Protein AF-A0A433GUZ0-F1 (afdb_monomer_lite)

Radius of gyration: 13.72 Å; chains: 1; bounding box: 26×39×37 Å

Structure (mmCIF, N/CA/C/O backbone):
data_AF-A0A433GUZ0-F1
#
_entry.id   AF-A0A433GUZ0-F1
#
loop_
_atom_site.group_PDB
_atom_site.id
_atom_site.type_symbol
_atom_site.label_atom_id
_atom_site.label_alt_id
_atom_site.label_comp_id
_atom_site.label_asym_id
_atom_site.label_entity_id
_atom_site.label_seq_id
_atom_site.pdbx_PDB_ins_code
_atom_site.Cartn_x
_atom_site.Cartn_y
_atom_site.Cartn_z
_atom_site.occupancy
_atom_site.B_iso_or_equiv
_atom_site.auth_seq_id
_atom_site.auth_comp_id
_atom_site.auth_asym_id
_atom_site.auth_atom_id
_atom_site.pdbx_PDB_model_num
ATOM 1 N N . MET A 1 1 ? -14.068 0.319 14.354 1.00 50.75 1 MET A N 1
ATOM 2 C CA . MET A 1 1 ? -13.061 1.385 14.185 1.00 50.75 1 MET A CA 1
ATOM 3 C C . MET A 1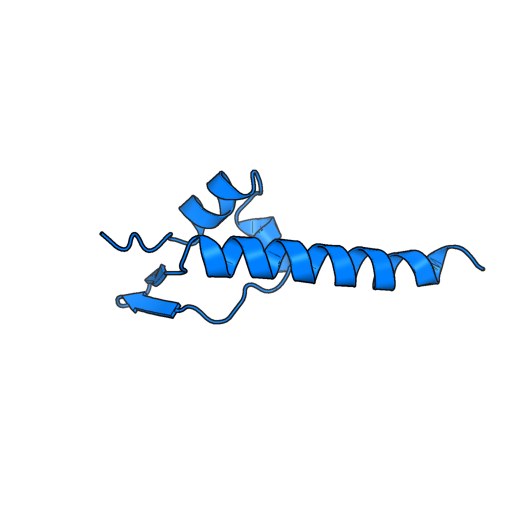 1 ? -12.243 1.013 12.972 1.00 50.75 1 MET A C 1
ATOM 5 O O . MET A 1 1 ? -11.553 0.004 13.023 1.00 50.75 1 MET A O 1
ATOM 9 N N . GLU A 1 2 ? -12.404 1.739 11.872 1.00 59.84 2 GLU A N 1
ATOM 10 C CA . GLU A 1 2 ? -11.601 1.507 10.673 1.00 59.84 2 GLU A CA 1
ATOM 11 C C . GLU A 1 2 ? -10.200 2.072 10.903 1.00 59.84 2 GLU A C 1
ATOM 13 O O . GLU A 1 2 ? -10.050 3.253 11.216 1.00 59.84 2 GLU A O 1
ATOM 18 N N . GLN A 1 3 ? -9.186 1.211 10.829 1.00 75.12 3 GLN A N 1
ATOM 19 C CA . GLN A 1 3 ? -7.791 1.619 10.938 1.00 75.12 3 GLN A CA 1
ATOM 20 C C . GLN A 1 3 ? -7.177 1.631 9.544 1.00 75.12 3 GLN A C 1
ATOM 22 O O . GLN A 1 3 ? -7.102 0.601 8.877 1.00 75.12 3 GLN A O 1
ATOM 27 N N . TYR A 1 4 ? -6.747 2.814 9.120 1.00 83.81 4 TYR A N 1
ATOM 28 C CA . TYR A 1 4 ? -5.994 2.992 7.891 1.00 83.81 4 TYR A CA 1
ATOM 29 C C . TYR A 1 4 ? -4.521 2.724 8.173 1.00 83.81 4 TYR A C 1
ATOM 31 O O . TYR A 1 4 ? -3.925 3.310 9.078 1.00 83.81 4 TYR A O 1
ATOM 39 N N . LEU A 1 5 ? -3.932 1.842 7.381 1.00 84.50 5 LEU A N 1
ATOM 40 C CA . LEU A 1 5 ? -2.527 1.495 7.456 1.00 84.50 5 LEU A CA 1
ATOM 41 C C . LEU A 1 5 ? -1.726 2.461 6.594 1.00 84.50 5 LEU A C 1
ATOM 43 O O . LEU A 1 5 ? -2.013 2.665 5.413 1.00 84.50 5 LEU A O 1
ATOM 47 N N . SER A 1 6 ? -0.679 3.033 7.181 1.00 87.44 6 SER A N 1
ATOM 48 C CA . SER A 1 6 ? 0.333 3.752 6.413 1.00 87.44 6 SER A CA 1
ATOM 49 C C . SER A 1 6 ? 1.148 2.766 5.577 1.00 87.44 6 SER A C 1
ATOM 51 O O . SER A 1 6 ? 1.183 1.569 5.861 1.00 87.44 6 SER A O 1
ATOM 53 N N . VAL A 1 7 ? 1.931 3.270 4.620 1.00 85.81 7 VAL A N 1
ATOM 54 C CA . VAL A 1 7 ? 2.837 2.435 3.804 1.00 85.81 7 VAL A CA 1
ATOM 55 C C . VAL A 1 7 ? 3.750 1.537 4.654 1.00 85.81 7 VAL A C 1
ATOM 57 O O . VAL A 1 7 ? 4.074 0.416 4.277 1.00 85.81 7 VAL A O 1
ATOM 60 N N . ARG A 1 8 ? 4.165 2.034 5.827 1.00 88.94 8 ARG A N 1
ATOM 61 C CA . ARG A 1 8 ? 4.998 1.307 6.791 1.00 88.94 8 ARG A CA 1
ATOM 62 C C . ARG A 1 8 ? 4.241 0.184 7.490 1.00 88.94 8 ARG A C 1
ATOM 64 O O . ARG A 1 8 ? 4.822 -0.878 7.694 1.00 88.94 8 ARG A O 1
ATOM 71 N N . ASP A 1 9 ? 2.989 0.418 7.860 1.00 89.06 9 ASP A N 1
ATOM 72 C CA . ASP A 1 9 ? 2.166 -0.590 8.525 1.00 89.06 9 ASP A CA 1
ATOM 73 C C . ASP A 1 9 ? 1.728 -1.664 7.535 1.00 89.06 9 ASP A C 1
ATOM 75 O O . ASP A 1 9 ? 1.848 -2.842 7.846 1.00 89.06 9 ASP A O 1
ATOM 79 N N . ALA A 1 10 ? 1.375 -1.280 6.304 1.00 87.88 10 ALA A N 1
ATOM 80 C CA . ALA A 1 10 ? 1.153 -2.217 5.204 1.00 87.88 10 ALA A CA 1
ATOM 81 C C . ALA A 1 10 ? 2.387 -3.109 4.959 1.00 87.88 10 ALA A C 1
ATOM 83 O O . ALA A 1 10 ? 2.264 -4.323 4.809 1.00 87.88 10 ALA A O 1
ATOM 84 N N . ALA A 1 11 ? 3.593 -2.528 4.987 1.00 88.75 11 ALA A N 1
ATOM 85 C CA . ALA A 1 11 ? 4.845 -3.277 4.856 1.00 88.75 11 ALA A CA 1
ATOM 86 C C . ALA A 1 11 ? 5.035 -4.284 5.997 1.00 88.75 11 ALA A C 1
ATOM 88 O O . ALA A 1 11 ? 5.329 -5.452 5.751 1.00 88.75 11 ALA A O 1
ATOM 89 N N . ARG A 1 12 ? 4.826 -3.847 7.246 1.00 89.50 12 ARG A N 1
ATOM 90 C CA . ARG A 1 12 ? 4.917 -4.714 8.429 1.00 89.50 12 ARG A CA 1
ATOM 91 C C . ARG A 1 12 ? 3.886 -5.835 8.402 1.00 89.50 12 ARG A C 1
ATOM 93 O O . ARG A 1 12 ? 4.241 -6.960 8.729 1.00 89.50 12 ARG A O 1
ATOM 100 N N . LEU A 1 13 ? 2.661 -5.534 7.982 1.00 88.25 13 LEU A N 1
ATOM 101 C CA . LEU A 1 13 ? 1.569 -6.495 7.881 1.00 88.25 13 LEU A CA 1
ATOM 102 C C . LEU A 1 13 ? 1.887 -7.613 6.883 1.00 88.25 13 LEU A C 1
ATOM 104 O O . LEU A 1 13 ? 1.668 -8.783 7.174 1.00 88.25 13 LEU A O 1
ATOM 108 N N . LEU A 1 14 ? 2.476 -7.260 5.739 1.00 85.19 14 LEU A N 1
ATOM 109 C CA . LEU A 1 14 ? 2.896 -8.227 4.722 1.00 85.19 14 LEU A CA 1
ATOM 110 C C . LEU A 1 14 ? 4.254 -8.888 5.018 1.00 85.19 14 LEU A C 1
ATOM 112 O O . LEU A 1 14 ? 4.672 -9.783 4.285 1.00 85.19 14 LEU A O 1
ATOM 116 N N . GLY A 1 15 ? 4.977 -8.439 6.047 1.00 89.44 15 GLY A N 1
ATOM 117 C CA . GLY A 1 15 ? 6.351 -8.877 6.310 1.00 89.44 15 GLY A CA 1
ATOM 118 C C . GLY A 1 15 ? 7.345 -8.447 5.222 1.00 89.44 15 GLY A C 1
ATOM 119 O O . GLY A 1 15 ? 8.365 -9.102 5.012 1.00 89.44 15 GLY A O 1
ATOM 120 N N . LEU A 1 16 ? 7.051 -7.360 4.506 1.00 87.38 16 LEU A N 1
ATOM 121 C CA . LEU A 1 16 ? 7.860 -6.836 3.408 1.00 87.38 16 LEU A CA 1
ATOM 122 C C . LEU A 1 16 ? 8.556 -5.532 3.799 1.00 87.38 16 LEU A C 1
ATOM 124 O O . LEU A 1 16 ? 8.161 -4.816 4.716 1.00 87.38 16 LEU A O 1
ATOM 128 N N . SER A 1 17 ? 9.599 -5.180 3.052 1.00 88.44 17 SER A N 1
ATOM 129 C CA . SER A 1 17 ? 10.189 -3.844 3.127 1.00 88.44 17 SER A CA 1
ATOM 130 C C . SER A 1 17 ? 9.347 -2.837 2.343 1.00 88.44 17 SER A C 1
ATOM 132 O O . SER A 1 17 ? 8.794 -3.160 1.290 1.00 88.44 17 SER A O 1
ATOM 134 N N . THR A 1 18 ? 9.320 -1.582 2.794 1.00 87.00 18 THR A N 1
ATOM 135 C CA . THR A 1 18 ? 8.651 -0.482 2.076 1.00 87.00 18 THR A CA 1
ATOM 136 C C . THR A 1 18 ? 9.160 -0.346 0.641 1.00 87.00 18 THR A C 1
ATOM 138 O O . THR A 1 18 ? 8.368 -0.168 -0.277 1.00 87.00 18 THR A O 1
ATOM 141 N N . SER A 1 19 ? 10.465 -0.514 0.414 1.00 86.81 19 SER A N 1
ATOM 142 C CA . SER A 1 19 ? 11.066 -0.502 -0.927 1.00 86.81 19 SER A CA 1
ATOM 143 C C . SER A 1 19 ? 10.498 -1.590 -1.843 1.00 86.81 19 SER A C 1
ATOM 145 O O . SER A 1 19 ? 10.297 -1.349 -3.031 1.00 86.81 19 SER A O 1
ATOM 147 N N . SER A 1 20 ? 10.201 -2.775 -1.299 1.00 85.38 20 SER A N 1
ATOM 148 C CA . SER A 1 20 ? 9.583 -3.868 -2.055 1.00 85.38 20 SER A CA 1
ATOM 149 C C . SER A 1 20 ? 8.159 -3.510 -2.465 1.00 85.38 20 SER A C 1
ATOM 151 O O . SER A 1 20 ? 7.791 -3.759 -3.606 1.00 85.38 20 SER A O 1
ATOM 153 N N . LEU A 1 21 ? 7.388 -2.864 -1.586 1.00 85.19 21 LEU A N 1
ATOM 154 C CA . LEU A 1 21 ? 6.056 -2.362 -1.931 1.00 85.19 21 LEU A CA 1
ATOM 155 C C . LEU A 1 21 ? 6.106 -1.325 -3.056 1.00 85.19 21 LEU A C 1
ATOM 157 O O . LEU A 1 21 ? 5.383 -1.459 -4.041 1.00 85.19 21 LEU A O 1
ATOM 161 N N . TYR A 1 22 ? 7.009 -0.345 -2.961 1.00 83.62 22 TYR A N 1
ATOM 162 C CA . TYR A 1 22 ? 7.198 0.643 -4.026 1.00 83.62 22 TYR A CA 1
ATOM 163 C C . TYR A 1 22 ? 7.594 -0.008 -5.354 1.00 83.62 22 TYR A C 1
ATOM 165 O O . TYR A 1 22 ? 7.074 0.372 -6.399 1.00 83.62 22 TYR A O 1
ATOM 173 N N . ARG A 1 23 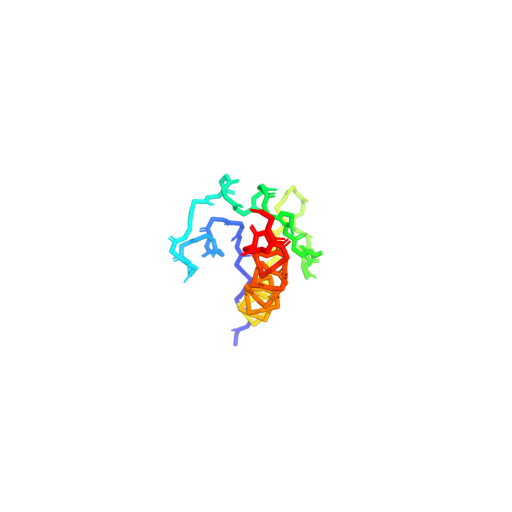? 8.468 -1.024 -5.323 1.00 85.31 23 ARG A N 1
ATOM 174 C CA . ARG A 1 23 ? 8.889 -1.757 -6.526 1.00 85.31 23 ARG A CA 1
ATOM 175 C C . ARG A 1 23 ? 7.753 -2.567 -7.154 1.00 85.31 23 ARG A C 1
ATOM 177 O O . ARG A 1 23 ? 7.717 -2.709 -8.371 1.00 85.31 23 ARG A O 1
ATOM 184 N N . ARG A 1 24 ? 6.853 -3.115 -6.335 1.00 82.62 24 ARG A N 1
ATOM 185 C CA . ARG A 1 24 ? 5.696 -3.898 -6.794 1.00 82.62 24 ARG A CA 1
ATOM 186 C C . ARG A 1 24 ? 4.596 -3.037 -7.419 1.00 82.62 24 ARG A C 1
ATOM 188 O O . ARG A 1 24 ? 3.797 -3.582 -8.169 1.00 82.62 24 ARG A O 1
ATOM 195 N N . GLY A 1 25 ? 4.585 -1.729 -7.152 1.00 79.75 25 GLY A N 1
ATOM 196 C CA . GLY A 1 25 ? 3.531 -0.819 -7.598 1.00 79.75 25 GLY A CA 1
ATOM 197 C C . GLY A 1 25 ? 2.286 -0.982 -6.731 1.00 79.75 25 GLY A C 1
ATOM 198 O O . GLY A 1 25 ? 1.407 -1.783 -7.035 1.00 79.75 25 GLY A O 1
ATOM 199 N N . MET A 1 26 ? 2.248 -0.252 -5.613 1.00 81.56 26 MET A N 1
ATOM 200 C CA . MET A 1 26 ? 1.146 -0.301 -4.648 1.00 81.56 26 MET A CA 1
ATOM 201 C C . MET A 1 26 ? -0.207 0.080 -5.266 1.00 81.56 26 MET A C 1
ATOM 203 O O . MET A 1 26 ? -0.244 0.861 -6.222 1.00 81.56 26 MET A O 1
ATOM 207 N N . PRO A 1 27 ? -1.317 -0.415 -4.691 1.00 85.38 27 PRO A N 1
ATOM 208 C CA . PRO A 1 27 ? -2.650 -0.059 -5.149 1.00 85.38 27 PRO A CA 1
ATOM 209 C C . PRO A 1 27 ? -2.958 1.412 -4.844 1.00 85.38 27 PRO A C 1
ATOM 211 O O . PRO A 1 27 ? -2.291 2.061 -4.029 1.00 85.38 27 PRO A O 1
ATOM 214 N N . VAL A 1 28 ? -4.000 1.940 -5.491 1.00 84.44 28 VAL A N 1
ATOM 215 C CA . VAL A 1 28 ? -4.511 3.290 -5.219 1.00 84.44 28 VAL A CA 1
ATOM 216 C C . VAL A 1 28 ? -4.853 3.406 -3.727 1.00 84.44 28 VAL A C 1
ATOM 218 O O . VAL A 1 28 ? -5.479 2.497 -3.186 1.00 84.44 28 VAL A O 1
ATOM 221 N N . PRO A 1 29 ? -4.423 4.476 -3.038 1.00 87.19 29 PRO A N 1
ATOM 222 C CA . PRO A 1 29 ? -4.734 4.647 -1.627 1.00 87.19 29 PRO A CA 1
ATOM 223 C C . PRO A 1 29 ? -6.210 4.950 -1.397 1.00 87.19 29 PRO A C 1
ATOM 225 O O . PRO A 1 29 ? -6.767 5.826 -2.060 1.00 87.19 29 PRO A O 1
ATOM 228 N N . ASP A 1 30 ? -6.801 4.257 -0.422 1.00 86.38 30 ASP A N 1
ATOM 229 C CA . ASP A 1 30 ? -8.192 4.442 0.006 1.00 86.38 30 ASP A CA 1
ATOM 230 C C . ASP A 1 30 ? -8.405 5.825 0.632 1.00 86.38 30 ASP A C 1
ATOM 232 O O . ASP A 1 30 ? -9.433 6.469 0.430 1.00 86.38 30 ASP A O 1
ATOM 236 N N . VAL A 1 31 ? -7.400 6.317 1.362 1.00 86.56 31 VAL A N 1
ATOM 237 C CA . VAL A 1 31 ? -7.416 7.651 1.958 1.00 86.56 31 VAL A CA 1
ATOM 238 C C . VAL A 1 31 ? -6.099 8.375 1.705 1.00 86.56 31 VAL A C 1
ATOM 240 O O . VAL A 1 31 ? -5.012 7.800 1.762 1.00 86.56 31 VAL A O 1
ATOM 243 N N . LYS A 1 32 ? -6.178 9.683 1.461 1.00 86.19 32 LYS A N 1
ATOM 244 C CA . LYS A 1 32 ? -5.019 10.578 1.498 1.00 86.19 32 LYS A CA 1
ATOM 245 C C . LYS A 1 32 ? -5.202 11.593 2.609 1.00 86.19 32 LYS A C 1
ATOM 247 O O . LYS A 1 32 ? -6.111 12.415 2.562 1.00 86.19 32 LYS A O 1
ATOM 252 N N . ILE A 1 33 ? -4.305 11.553 3.586 1.00 78.81 33 ILE A N 1
ATOM 253 C CA . ILE A 1 33 ? -4.237 12.517 4.681 1.00 78.81 33 ILE A CA 1
ATOM 254 C C . ILE A 1 33 ? -2.985 13.366 4.444 1.00 78.81 33 ILE A C 1
ATOM 256 O O . ILE A 1 33 ? -1.880 13.039 4.881 1.00 78.81 33 ILE A O 1
ATOM 260 N N . GLY A 1 34 ? -3.148 14.441 3.668 1.00 82.12 34 GLY A N 1
ATOM 261 C CA . GLY A 1 34 ? -2.045 15.312 3.253 1.00 82.12 34 GLY A CA 1
ATOM 262 C C . GLY A 1 34 ? -0.994 14.556 2.418 1.00 82.12 34 GLY A C 1
ATOM 263 O O . GLY A 1 34 ? -1.343 14.031 1.360 1.00 82.12 34 GLY A O 1
ATOM 264 N N . PRO A 1 35 ? 0.282 14.486 2.852 1.00 79.06 35 PRO A N 1
ATOM 265 C CA . PRO A 1 35 ? 1.325 13.731 2.151 1.00 79.06 35 PRO A CA 1
ATOM 266 C C . PRO A 1 35 ? 1.262 12.218 2.415 1.00 79.06 35 PRO A C 1
ATOM 268 O O . PRO A 1 35 ? 1.945 11.451 1.736 1.00 79.06 35 PRO A O 1
ATOM 271 N N . VAL A 1 36 ? 0.479 11.773 3.404 1.00 80.44 36 VAL A N 1
ATOM 272 C CA . VAL A 1 36 ? 0.410 10.363 3.794 1.00 80.44 36 VAL A CA 1
ATOM 273 C C . VAL A 1 36 ? -0.741 9.687 3.062 1.00 80.44 36 VAL A C 1
ATOM 275 O O . VAL A 1 36 ? -1.893 10.107 3.136 1.00 80.44 36 VAL A O 1
ATOM 278 N N . SER A 1 37 ? -0.405 8.619 2.349 1.00 87.06 37 SER A N 1
ATOM 279 C CA . SER A 1 37 ? -1.371 7.702 1.751 1.00 87.06 37 SER A CA 1
ATOM 280 C C . SER A 1 37 ? -1.680 6.585 2.748 1.00 87.06 37 SER A C 1
ATOM 282 O O . SER A 1 37 ? -0.757 6.036 3.357 1.00 87.06 37 SER A O 1
ATOM 284 N N . GLY A 1 38 ? -2.964 6.299 2.938 1.00 89.31 38 GLY A N 1
ATOM 285 C CA . GLY A 1 38 ? -3.471 5.260 3.821 1.00 89.31 38 GLY A CA 1
ATOM 286 C C . GLY A 1 38 ? -4.286 4.236 3.041 1.00 89.31 38 GLY A C 1
ATOM 287 O O . GLY A 1 38 ? -5.026 4.588 2.121 1.00 89.31 38 GLY A O 1
ATOM 288 N N . TRP A 1 39 ? -4.139 2.976 3.425 1.00 90.31 39 TRP A N 1
ATOM 289 C CA . TRP A 1 39 ? -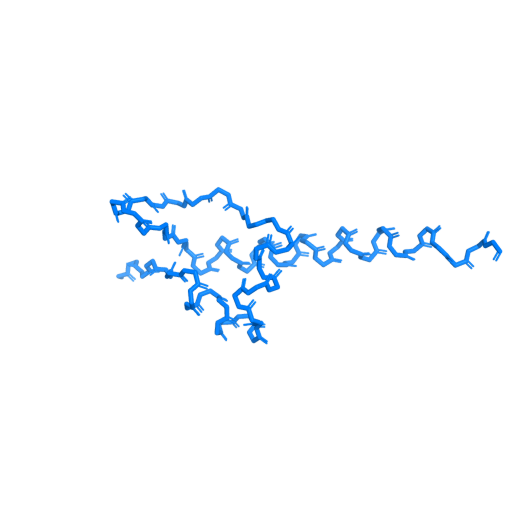4.848 1.848 2.831 1.00 90.31 39 TRP A CA 1
ATOM 290 C C . TRP A 1 39 ? -5.586 1.065 3.903 1.00 90.31 39 TRP A C 1
ATOM 292 O O . TRP A 1 39 ? -5.121 0.973 5.040 1.00 90.31 39 TRP A O 1
ATOM 302 N N . HIS A 1 40 ? -6.704 0.452 3.541 1.00 90.62 40 HIS A N 1
ATOM 303 C CA . HIS A 1 40 ? -7.308 -0.553 4.402 1.00 90.62 40 HIS A CA 1
ATOM 304 C C . HIS A 1 40 ? -6.458 -1.823 4.440 1.00 90.62 40 HIS A C 1
ATOM 306 O O . HIS A 1 40 ? -5.837 -2.217 3.452 1.00 90.62 40 HIS A O 1
ATOM 312 N N . GLU A 1 41 ? -6.490 -2.512 5.582 1.00 89.31 41 GLU A N 1
ATOM 313 C CA . GLU A 1 41 ? -5.882 -3.836 5.729 1.00 89.31 41 GLU A CA 1
ATOM 314 C C . GLU A 1 41 ? -6.377 -4.809 4.650 1.00 89.31 41 GLU A C 1
ATOM 316 O O . GLU A 1 41 ? -5.573 -5.474 4.001 1.00 89.31 41 GLU A O 1
ATOM 321 N N . GLN A 1 42 ? -7.689 -4.824 4.393 1.00 88.50 42 GLN A N 1
ATOM 322 C CA . GLN A 1 42 ? -8.288 -5.660 3.351 1.00 88.50 42 GLN A CA 1
ATOM 323 C C . GLN A 1 42 ? -7.789 -5.297 1.949 1.00 88.50 42 GLN A C 1
ATOM 325 O O . GLN A 1 42 ? -7.464 -6.205 1.192 1.00 88.50 42 GLN A O 1
ATOM 330 N N . THR A 1 43 ? -7.652 -4.008 1.622 1.00 89.38 43 THR A N 1
ATOM 331 C CA . THR A 1 43 ? -7.116 -3.559 0.325 1.00 89.38 43 THR A CA 1
ATOM 332 C C . THR A 1 43 ? -5.689 -4.061 0.111 1.00 89.38 43 THR A C 1
ATOM 334 O O . THR A 1 43 ? -5.356 -4.547 -0.966 1.00 89.38 43 THR A O 1
ATOM 337 N N . ILE A 1 44 ? -4.841 -3.989 1.143 1.00 89.38 44 ILE A N 1
ATOM 338 C CA . ILE A 1 44 ? -3.454 -4.471 1.072 1.00 89.38 44 ILE A CA 1
ATOM 339 C C . ILE A 1 44 ? -3.392 -5.997 0.939 1.00 89.38 44 ILE A C 1
ATOM 341 O O . ILE A 1 44 ? -2.590 -6.504 0.154 1.00 89.38 44 ILE A O 1
ATOM 345 N N . LEU A 1 45 ? -4.225 -6.728 1.684 1.00 89.06 45 LEU A N 1
ATOM 346 C CA . LEU A 1 45 ? -4.281 -8.190 1.626 1.00 89.06 45 LEU A CA 1
ATOM 347 C C . LEU A 1 45 ? -4.802 -8.699 0.279 1.00 89.06 45 LEU A C 1
ATOM 349 O O . LEU A 1 45 ? -4.232 -9.636 -0.281 1.00 89.06 45 LEU A O 1
ATOM 353 N N . ASP A 1 46 ? -5.862 -8.085 -0.247 1.00 90.56 46 ASP A N 1
ATOM 354 C CA . ASP A 1 46 ? -6.416 -8.451 -1.550 1.00 90.56 46 ASP A CA 1
ATOM 355 C C . ASP A 1 46 ? -5.426 -8.122 -2.673 1.00 90.56 46 ASP A C 1
ATOM 357 O O . ASP A 1 46 ? -5.160 -8.964 -3.531 1.00 90.56 46 ASP A O 1
ATOM 361 N N . TRP A 1 47 ? -4.763 -6.964 -2.589 1.00 89.75 47 TRP A N 1
ATOM 362 C CA . TRP A 1 47 ? -3.694 -6.603 -3.515 1.00 89.75 47 TR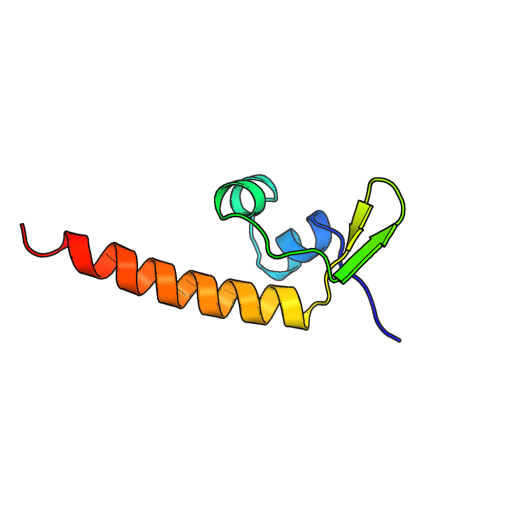P A CA 1
ATOM 363 C C . TRP A 1 47 ? -2.497 -7.561 -3.456 1.00 89.75 47 TRP A C 1
ATOM 365 O O . TRP A 1 47 ? -2.026 -7.961 -4.514 1.00 89.75 47 TRP A O 1
ATOM 375 N N . ASP A 1 48 ? -1.991 -7.970 -2.280 1.00 89.31 48 ASP A N 1
ATOM 376 C CA . ASP A 1 48 ? -0.869 -8.934 -2.215 1.00 89.31 48 ASP A CA 1
ATOM 377 C C . ASP A 1 48 ? -1.274 -10.293 -2.795 1.00 89.31 48 ASP A C 1
ATOM 379 O O . AS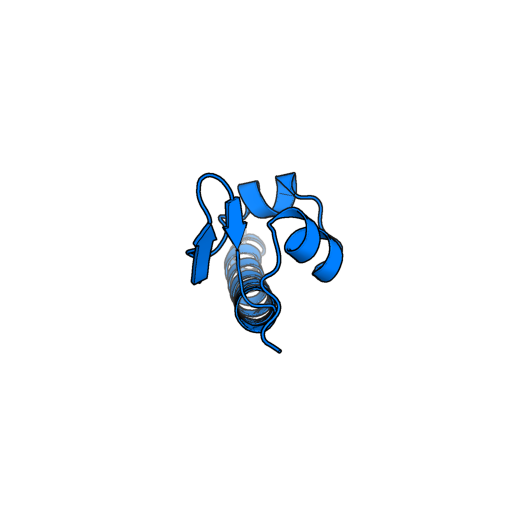P A 1 48 ? -0.485 -10.932 -3.494 1.00 89.31 48 ASP A O 1
ATOM 383 N N . ARG A 1 49 ? -2.520 -10.718 -2.558 1.00 90.00 49 ARG A N 1
ATOM 384 C CA . ARG A 1 49 ? -3.072 -11.951 -3.121 1.00 90.00 49 ARG A CA 1
ATOM 385 C C . ARG A 1 49 ? -3.153 -11.889 -4.644 1.00 90.00 49 ARG A C 1
ATOM 387 O O . ARG A 1 49 ? -2.764 -12.854 -5.302 1.00 90.00 49 ARG A O 1
ATOM 394 N N . ASP A 1 50 ? -3.647 -10.788 -5.199 1.00 89.25 50 ASP A N 1
ATOM 395 C CA . ASP A 1 50 ? -3.724 -10.596 -6.646 1.00 89.25 50 ASP A CA 1
ATOM 396 C C . ASP A 1 50 ? -2.327 -10.445 -7.266 1.00 89.25 50 ASP A C 1
ATOM 398 O O . ASP A 1 50 ? -2.003 -11.102 -8.255 1.00 89.25 50 ASP A O 1
ATOM 402 N N . TRP A 1 51 ? -1.442 -9.689 -6.610 1.00 87.38 51 TRP A N 1
ATOM 403 C CA . TRP A 1 51 ? -0.049 -9.526 -7.016 1.0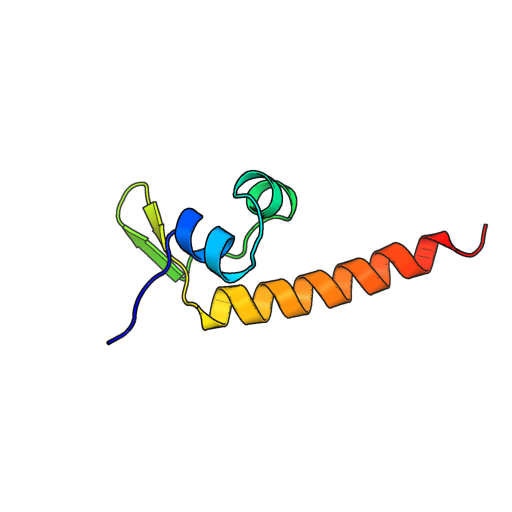0 87.38 51 TRP A CA 1
ATOM 404 C C . TRP A 1 51 ? 0.687 -10.865 -7.064 1.00 87.38 51 TRP A C 1
ATOM 406 O O . TRP A 1 51 ? 1.402 -11.130 -8.026 1.00 87.38 51 TRP A O 1
ATOM 416 N N . ARG A 1 52 ? 0.495 -11.738 -6.066 1.00 84.25 52 ARG A N 1
ATOM 417 C CA . ARG A 1 52 ? 1.080 -13.087 -6.057 1.00 84.25 52 ARG A CA 1
ATOM 418 C C . ARG A 1 52 ? 0.569 -13.947 -7.202 1.00 84.25 52 ARG A C 1
ATOM 420 O O . ARG A 1 52 ? 1.380 -14.602 -7.843 1.00 84.25 52 ARG A O 1
ATOM 427 N N . LYS A 1 53 ? -0.732 -13.903 -7.501 1.00 85.81 53 LYS A N 1
ATOM 428 C CA . LYS A 1 53 ? -1.284 -14.611 -8.666 1.00 85.81 53 LYS A CA 1
ATOM 429 C C . LYS A 1 53 ? -0.665 -14.116 -9.971 1.00 85.81 53 LYS A C 1
ATOM 431 O O . LYS A 1 53 ? -0.309 -14.924 -10.820 1.00 85.81 53 LYS A O 1
ATOM 436 N N . GLN A 1 54 ? -0.521 -12.800 -10.124 1.00 82.44 54 GLN A N 1
ATOM 437 C CA . GLN A 1 54 ? 0.113 -12.211 -11.303 1.00 82.44 54 GLN A CA 1
ATOM 438 C C . GLN A 1 54 ? 1.610 -12.536 -11.391 1.00 82.44 54 GLN A C 1
ATOM 440 O O . GLN A 1 54 ? 2.126 -12.723 -12.490 1.00 82.44 54 GLN A O 1
ATOM 445 N N . ASP A 1 55 ? 2.322 -12.583 -10.262 1.00 82.06 55 ASP A N 1
ATOM 446 C CA . ASP A 1 55 ? 3.734 -12.974 -10.204 1.00 82.06 55 ASP A CA 1
ATOM 447 C C . ASP A 1 55 ? 3.911 -14.447 -10.585 1.00 82.06 55 ASP A C 1
ATOM 449 O O . ASP A 1 55 ? 4.775 -14.758 -11.400 1.00 82.06 55 ASP A O 1
ATOM 453 N N . GLU A 1 56 ? 3.051 -15.338 -10.084 1.00 75.75 56 GLU A N 1
ATOM 454 C CA . GLU A 1 56 ? 3.025 -16.747 -10.482 1.00 75.75 56 GLU A CA 1
ATOM 455 C C . GLU A 1 56 ? 2.758 -16.908 -11.983 1.00 75.75 56 GLU A C 1
ATOM 457 O O . GLU A 1 56 ? 3.508 -17.621 -12.649 1.00 75.75 56 GLU A O 1
ATOM 462 N N . ASP A 1 57 ? 1.770 -16.199 -12.536 1.00 75.50 57 ASP A N 1
ATOM 463 C CA . ASP A 1 57 ? 1.455 -16.214 -13.971 1.00 75.50 57 ASP A CA 1
ATOM 464 C C . ASP A 1 57 ? 2.624 -15.677 -14.822 1.00 75.50 57 ASP A C 1
ATOM 466 O O . ASP A 1 57 ? 3.088 -16.328 -15.762 1.00 75.50 57 ASP A O 1
ATOM 470 N N . ARG A 1 58 ? 3.216 -14.544 -14.416 1.00 69.81 58 ARG A N 1
ATOM 471 C CA . ARG A 1 58 ? 4.408 -13.973 -15.068 1.00 69.81 58 ARG A CA 1
ATOM 472 C C . ARG A 1 58 ? 5.628 -14.879 -14.987 1.00 69.81 58 ARG A C 1
ATOM 474 O O . ARG A 1 58 ? 6.445 -14.877 -15.909 1.00 69.81 58 ARG A O 1
ATOM 481 N N . ASN A 1 59 ? 5.807 -15.594 -13.882 1.00 63.75 59 ASN A N 1
ATOM 482 C CA . ASN A 1 59 ? 6.979 -16.434 -13.666 1.00 63.75 59 ASN A CA 1
ATOM 483 C C . ASN A 1 59 ? 6.812 -17.830 -14.293 1.00 63.75 59 ASN A C 1
ATOM 485 O O . ASN A 1 59 ? 7.810 -18.452 -14.662 1.00 63.75 59 ASN A O 1
ATOM 489 N N . HIS A 1 60 ? 5.575 -18.299 -14.499 1.00 53.78 60 HIS A N 1
ATOM 490 C CA . HIS A 1 60 ? 5.277 -19.535 -15.230 1.00 53.78 60 HIS A CA 1
ATOM 491 C C . HIS A 1 60 ? 5.712 -19.456 -16.705 1.00 53.78 60 HIS A C 1
ATOM 493 O O . HIS A 1 60 ? 6.164 -20.449 -17.268 1.00 53.78 60 HIS A O 1
ATOM 499 N N . GLY A 1 61 ? 5.702 -18.261 -17.307 1.00 50.66 61 GLY A N 1
ATOM 500 C CA . GLY A 1 61 ? 6.154 -18.032 -18.685 1.00 50.66 61 GLY A CA 1
ATOM 501 C C . GLY A 1 61 ? 7.674 -18.076 -18.925 1.00 50.66 61 GLY A C 1
ATOM 502 O O . GLY A 1 61 ? 8.101 -17.885 -20.058 1.00 50.66 61 GLY A O 1
ATOM 503 N N . ARG A 1 62 ? 8.514 -18.298 -17.900 1.00 51.47 62 ARG A N 1
ATOM 504 C CA . ARG A 1 62 ? 9.988 -18.376 -18.049 1.00 51.47 62 ARG A CA 1
ATOM 505 C C . ARG A 1 62 ? 10.580 -19.783 -17.953 1.00 51.47 62 ARG A C 1
ATOM 507 O O . ARG A 1 62 ? 11.799 -19.911 -18.018 1.00 51.47 62 ARG A O 1
ATOM 514 N N . LYS A 1 63 ? 9.766 -20.827 -17.767 1.00 46.84 63 LYS A N 1
ATOM 515 C CA . LYS A 1 63 ? 10.268 -22.204 -17.599 1.00 46.84 63 LYS A CA 1
ATOM 516 C C . LYS A 1 63 ? 10.272 -23.063 -18.870 1.00 46.84 63 LYS A C 1
ATOM 518 O O . LYS A 1 63 ? 10.640 -24.226 -18.763 1.00 46.84 63 LYS A O 1
ATOM 523 N N . ASP A 1 64 ? 9.940 -22.506 -20.034 1.00 46.94 64 ASP A N 1
ATOM 524 C CA . ASP A 1 64 ? 9.889 -23.257 -21.301 1.00 46.94 64 ASP A CA 1
ATOM 525 C C . ASP A 1 64 ? 10.781 -22.658 -22.409 1.00 46.94 64 ASP A C 1
ATOM 527 O O . ASP A 1 64 ? 10.357 -22.513 -23.550 1.00 46.94 64 ASP A O 1
ATOM 531 N N . GLN A 1 65 ? 12.023 -22.272 -22.091 1.00 43.47 65 GLN A N 1
ATOM 532 C CA . GLN A 1 65 ? 13.021 -21.967 -23.128 1.00 43.47 65 GLN A CA 1
ATOM 533 C C . GLN A 1 65 ? 14.357 -22.649 -22.857 1.00 43.47 65 GLN A C 1
ATOM 535 O O . GLN A 1 65 ? 14.805 -22.615 -21.688 1.00 43.47 65 GLN A O 1
#

pLDDT: mean 80.86, std 12.5, range [43.47, 90.62]

Foldseek 3Di:
DFDWDWLVRLCVLVVHDSVVCVVLPHDQAPDDDDPTGTHGPVSSVVVVVVSVVVVCVVVVVPPPD

Secondary structure (DSSP, 8-state):
-PPEEEHHHHHHHHT--HHHHHHH-PPPPSEEETTEEEEEHHHHHHHHHHHHHHHHHHHHTTS--

Sequence (65 aa):
MEQYLSVRDAARLLGLSTSSLYRRGMPVPDVKIGPVSGWHEQTILDWDRDWRKQDEDRNHGRKDQ